Protein AF-A0A946ZAR9-F1 (afdb_monomer)

Sequence (87 aa):
VFTLNGTEYRVSESNFNHAWSFTPAVSLFVDSSSENEIETLFEKLSSKGGQIMVPLDNYDSGDYGFGKKFGWCADNYGISWQFNLSE

Structure (mmCIF, N/CA/C/O backbone):
data_AF-A0A946ZAR9-F1
#
_entry.id   AF-A0A946ZAR9-F1
#
loop_
_atom_site.group_PDB
_atom_site.id
_atom_site.type_symbol
_atom_site.label_atom_id
_atom_site.label_alt_id
_atom_site.label_comp_id
_atom_site.label_asym_id
_atom_site.label_entity_id
_atom_site.label_seq_id
_atom_site.pdbx_PDB_ins_code
_atom_site.Cartn_x
_atom_site.Cartn_y
_atom_site.Cartn_z
_atom_site.occupancy
_atom_site.B_iso_or_equiv
_atom_site.auth_seq_id
_atom_site.auth_comp_id
_atom_site.auth_asym_id
_atom_site.auth_atom_id
_atom_site.pdbx_PDB_model_num
ATOM 1 N N . VAL A 1 1 ? -1.474 -16.655 -6.137 1.00 90.81 1 VAL A N 1
ATOM 2 C CA . VAL A 1 1 ? -2.687 -15.873 -5.804 1.00 90.81 1 VAL A CA 1
ATOM 3 C C . VAL A 1 1 ? -2.718 -15.751 -4.299 1.00 90.81 1 VAL A C 1
ATOM 5 O O . VAL A 1 1 ? -2.418 -16.742 -3.642 1.00 90.81 1 VAL A O 1
ATOM 8 N N . PHE A 1 2 ? -2.995 -14.570 -3.770 1.00 96.06 2 PHE A N 1
ATOM 9 C CA . PHE A 1 2 ? -3.264 -14.368 -2.347 1.00 96.06 2 PHE A CA 1
ATOM 10 C C . PHE A 1 2 ? -4.478 -13.456 -2.199 1.00 96.06 2 PHE A C 1
ATOM 12 O O . PHE A 1 2 ? -4.886 -12.815 -3.166 1.00 96.06 2 PHE A O 1
ATOM 19 N N . THR A 1 3 ? -5.054 -13.408 -1.006 1.00 97.00 3 THR A N 1
ATOM 20 C CA . THR A 1 3 ? -6.266 -12.636 -0.738 1.00 97.00 3 THR A CA 1
ATOM 21 C C . THR A 1 3 ? -5.999 -11.645 0.383 1.00 97.00 3 THR A C 1
ATOM 23 O O . THR A 1 3 ? -5.474 -12.033 1.425 1.00 97.00 3 THR A O 1
ATOM 26 N N . LEU A 1 4 ? -6.386 -10.385 0.186 1.00 94.00 4 LEU A N 1
ATOM 27 C CA . LEU A 1 4 ? -6.445 -9.371 1.241 1.00 94.00 4 LEU A CA 1
ATOM 28 C C . LEU A 1 4 ? -7.897 -8.935 1.393 1.00 94.00 4 LEU A C 1
ATOM 30 O O . LEU A 1 4 ? -8.507 -8.500 0.419 1.00 94.00 4 LEU A O 1
ATOM 34 N N . ASN A 1 5 ? -8.454 -9.091 2.595 1.00 91.25 5 ASN A N 1
ATOM 35 C CA . ASN A 1 5 ? -9.840 -8.737 2.914 1.00 91.25 5 ASN A CA 1
ATOM 36 C C . ASN A 1 5 ? -10.867 -9.210 1.855 1.00 91.25 5 ASN A C 1
ATOM 38 O O . ASN A 1 5 ? -11.665 -8.438 1.334 1.00 91.25 5 ASN A O 1
ATOM 42 N N . GLY A 1 6 ? -10.779 -10.480 1.446 1.00 95.25 6 GLY A N 1
ATOM 43 C CA . GLY A 1 6 ? -11.663 -11.065 0.428 1.00 95.25 6 GLY A CA 1
ATOM 44 C C . GLY A 1 6 ? -11.356 -10.685 -1.030 1.00 95.25 6 GLY A C 1
ATOM 45 O O . GLY A 1 6 ? -11.919 -11.298 -1.932 1.00 95.25 6 GLY A O 1
ATOM 46 N N . THR A 1 7 ? -10.435 -9.752 -1.286 1.00 94.81 7 THR A N 1
ATOM 47 C CA . THR A 1 7 ? -10.011 -9.371 -2.643 1.00 94.81 7 THR A CA 1
ATOM 48 C C . THR A 1 7 ? -8.823 -10.213 -3.093 1.00 94.81 7 THR A C 1
ATOM 50 O O . THR A 1 7 ? -7.805 -10.282 -2.401 1.00 94.81 7 THR A O 1
ATOM 53 N N . GLU A 1 8 ? -8.939 -10.867 -4.249 1.00 97.44 8 GLU A N 1
ATOM 54 C CA . GLU A 1 8 ? -7.863 -11.679 -4.819 1.00 97.44 8 GLU A CA 1
ATOM 55 C C . GLU A 1 8 ? -6.821 -10.830 -5.553 1.00 97.44 8 GLU A C 1
ATOM 57 O O . GLU A 1 8 ? -7.141 -10.018 -6.420 1.00 97.44 8 GLU A O 1
ATOM 62 N N . TYR A 1 9 ? -5.551 -11.109 -5.273 1.00 96.06 9 TYR A N 1
ATOM 63 C CA . TYR A 1 9 ? -4.396 -10.501 -5.917 1.00 96.06 9 TYR A CA 1
ATOM 64 C C . TYR A 1 9 ? -3.509 -11.561 -6.565 1.00 96.06 9 TYR A C 1
ATOM 66 O O . TYR A 1 9 ? -3.317 -12.684 -6.071 1.00 96.06 9 TYR A O 1
ATOM 74 N N . ARG A 1 10 ? -2.924 -11.187 -7.703 1.00 96.19 10 ARG A N 1
ATOM 75 C CA . ARG A 1 10 ? -1.936 -11.991 -8.420 1.00 96.19 10 ARG A CA 1
ATOM 76 C C . ARG A 1 10 ? -0.647 -11.201 -8.534 1.00 96.19 10 ARG A C 1
ATOM 78 O O . ARG A 1 10 ? -0.667 -10.023 -8.861 1.00 96.19 10 ARG A O 1
ATOM 85 N N . VAL A 1 11 ? 0.460 -11.883 -8.285 1.00 94.12 11 VAL A N 1
ATOM 86 C CA . VAL A 1 11 ? 1.809 -11.345 -8.433 1.00 94.12 11 VAL A CA 1
ATOM 87 C C . VAL A 1 11 ? 2.594 -12.346 -9.262 1.00 94.12 11 VAL A C 1
ATOM 89 O O . VAL A 1 11 ? 2.430 -13.557 -9.095 1.00 94.12 11 VAL A O 1
ATOM 92 N N . SER A 1 12 ? 3.403 -11.826 -10.175 1.00 93.12 12 SER A N 1
ATOM 93 C CA . SER A 1 12 ? 4.370 -12.586 -10.955 1.00 93.12 12 SER A CA 1
ATOM 94 C C . SER A 1 12 ? 5.710 -11.892 -10.831 1.00 93.12 12 SER A C 1
ATOM 96 O O . SER A 1 12 ? 5.771 -10.664 -10.880 1.00 93.12 12 SER A O 1
ATOM 98 N N . GLU A 1 13 ? 6.774 -12.671 -10.708 1.00 91.31 13 GLU A N 1
ATOM 99 C CA . GLU A 1 13 ? 8.118 -12.142 -10.889 1.00 91.31 13 GLU A CA 1
ATOM 100 C C . GLU A 1 13 ? 8.495 -12.103 -12.378 1.00 91.31 13 GLU A C 1
ATOM 102 O O . GLU A 1 13 ? 7.906 -12.803 -13.208 1.00 91.31 13 GLU A O 1
ATOM 107 N N . SER A 1 14 ? 9.486 -11.277 -12.701 1.00 92.69 14 SER A N 1
ATOM 108 C CA . SER A 1 14 ? 10.160 -11.237 -13.995 1.00 92.69 14 SER A CA 1
ATOM 109 C C . SER A 1 14 ? 11.657 -11.172 -13.729 1.00 92.69 14 SER A C 1
ATOM 111 O O . SER A 1 14 ? 12.122 -10.245 -13.073 1.00 92.69 14 SER A O 1
ATOM 113 N N . ASN A 1 15 ? 12.417 -12.116 -14.279 1.00 93.38 15 ASN A N 1
ATOM 114 C CA . ASN A 1 15 ? 13.881 -12.118 -14.216 1.00 93.38 15 ASN A CA 1
ATOM 115 C C . ASN A 1 15 ? 14.536 -11.160 -15.232 1.00 93.38 15 ASN A C 1
ATOM 117 O O . ASN A 1 15 ? 15.759 -11.034 -15.267 1.00 93.38 15 ASN A O 1
ATOM 121 N N . PHE A 1 16 ? 13.737 -10.510 -16.080 1.00 94.88 16 PHE A N 1
ATOM 122 C CA . PHE A 1 16 ? 14.194 -9.498 -17.023 1.00 94.88 16 PHE A CA 1
ATOM 123 C C . PHE A 1 16 ? 14.139 -8.099 -16.399 1.00 94.88 16 PHE A C 1
ATOM 125 O O . PHE A 1 16 ? 13.144 -7.747 -15.762 1.00 94.88 16 PHE A O 1
ATOM 132 N N . ASN A 1 17 ? 15.182 -7.297 -16.631 1.00 93.56 17 ASN A N 1
ATOM 133 C CA . ASN A 1 17 ? 15.231 -5.899 -16.208 1.00 93.56 17 ASN A CA 1
ATOM 134 C C . ASN A 1 17 ? 14.459 -5.025 -17.193 1.00 93.56 17 ASN A C 1
ATOM 136 O O . ASN A 1 17 ? 14.841 -4.894 -18.356 1.00 93.56 17 ASN A O 1
ATOM 140 N N . HIS A 1 18 ? 13.404 -4.385 -16.709 1.00 95.19 18 HIS A N 1
ATOM 141 C CA . HIS A 1 18 ? 12.598 -3.471 -17.506 1.00 95.19 18 HIS A CA 1
ATOM 142 C C . HIS A 1 18 ? 12.962 -2.013 -17.215 1.00 95.19 18 HIS A C 1
ATOM 144 O O . HIS A 1 18 ? 13.495 -1.693 -16.157 1.00 95.19 18 HIS A O 1
ATOM 150 N N . ALA A 1 19 ? 12.665 -1.116 -18.158 1.00 96.56 19 ALA A N 1
ATOM 151 C CA . ALA A 1 19 ? 12.897 0.326 -17.997 1.00 96.56 19 ALA A CA 1
ATOM 152 C C . ALA A 1 19 ? 11.832 1.028 -17.131 1.00 96.56 19 ALA A C 1
ATOM 154 O O . ALA A 1 19 ? 11.945 2.220 -16.855 1.00 96.56 19 ALA A O 1
ATOM 155 N N . TRP A 1 20 ? 10.781 0.307 -16.746 1.00 93.38 20 TRP A N 1
ATOM 156 C CA . TRP A 1 20 ? 9.683 0.796 -15.921 1.00 93.38 20 TRP A CA 1
ATOM 157 C C . TRP A 1 20 ? 9.719 0.159 -14.530 1.00 93.38 20 TRP A C 1
ATOM 159 O O . TRP A 1 20 ? 10.420 -0.822 -14.288 1.00 93.38 20 TRP A O 1
ATOM 169 N N . SER A 1 21 ? 8.927 0.719 -13.622 1.00 94.00 21 SER A N 1
ATOM 170 C CA . SER A 1 21 ? 8.641 0.162 -12.302 1.00 94.00 21 SER A CA 1
ATOM 171 C C . SER A 1 21 ? 7.204 0.518 -11.913 1.00 94.00 21 SER A C 1
ATOM 173 O O . SER A 1 21 ? 6.478 1.143 -12.694 1.00 94.00 21 SER A O 1
ATOM 175 N N . PHE A 1 22 ? 6.786 0.133 -10.712 1.00 96.25 22 PHE A N 1
ATOM 176 C CA . PHE A 1 22 ? 5.551 0.627 -10.118 1.00 96.25 22 PHE A CA 1
ATOM 177 C C . PHE A 1 22 ? 5.565 2.154 -10.020 1.00 96.25 22 PHE A C 1
ATOM 179 O O . PHE A 1 22 ? 6.613 2.783 -9.869 1.00 96.25 22 PHE A O 1
ATOM 186 N N . THR A 1 23 ? 4.382 2.754 -10.134 1.00 97.25 23 THR A N 1
ATOM 187 C CA . THR A 1 23 ? 4.216 4.205 -10.042 1.00 97.25 23 THR A CA 1
ATOM 188 C C . THR A 1 23 ? 2.993 4.530 -9.194 1.00 97.25 23 THR A C 1
ATOM 190 O O . THR A 1 23 ? 2.053 3.733 -9.171 1.00 97.25 23 THR A O 1
ATOM 193 N N . PRO A 1 24 ? 2.937 5.718 -8.568 1.00 97.25 24 PRO A N 1
ATOM 194 C CA . PRO A 1 24 ? 1.755 6.144 -7.827 1.00 97.25 24 PRO A CA 1
ATOM 195 C C . PRO A 1 24 ? 0.469 6.218 -8.662 1.00 97.25 24 PRO A C 1
ATOM 197 O O . PRO A 1 24 ? -0.611 6.207 -8.086 1.00 97.25 24 PRO A O 1
ATOM 200 N N . ALA A 1 25 ? 0.561 6.241 -10.000 1.00 97.12 25 ALA A N 1
ATOM 201 C CA . ALA A 1 25 ? -0.601 6.273 -10.892 1.00 97.12 25 ALA A CA 1
ATOM 202 C C . ALA A 1 25 ? -1.511 5.037 -10.763 1.00 97.12 25 ALA A C 1
ATOM 204 O O . ALA A 1 25 ? -2.685 5.106 -11.119 1.00 97.12 25 ALA A O 1
ATOM 205 N N . VAL A 1 26 ? -0.982 3.917 -10.256 1.00 96.62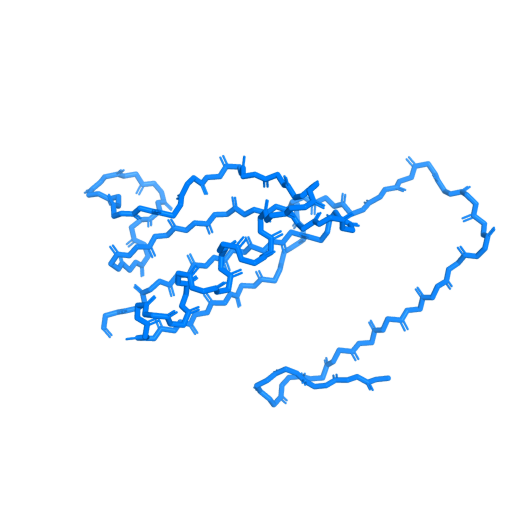 26 VAL A N 1
ATOM 206 C CA . VAL A 1 26 ? -1.770 2.745 -9.868 1.00 96.62 26 VAL A CA 1
ATOM 207 C C . VAL A 1 26 ? -1.431 2.410 -8.423 1.00 96.62 26 VAL A C 1
ATOM 209 O O . VAL A 1 26 ? -0.293 2.070 -8.105 1.00 96.62 26 VAL A O 1
AT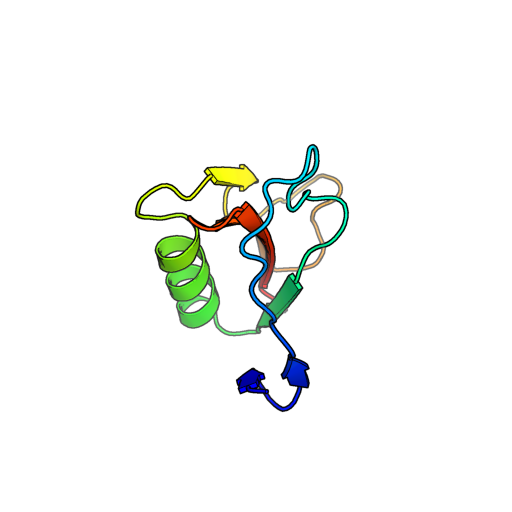OM 212 N N . SER A 1 27 ? -2.426 2.497 -7.548 1.00 97.00 27 SER A N 1
ATOM 213 C CA . SER A 1 27 ? -2.267 2.278 -6.112 1.00 97.00 27 SER A CA 1
ATOM 214 C C . SER A 1 27 ? -3.337 1.353 -5.558 1.00 97.00 27 SER A C 1
ATOM 216 O O . SER A 1 27 ? -4.445 1.280 -6.089 1.00 97.00 27 SER A O 1
ATOM 218 N N . LEU A 1 28 ? -3.020 0.708 -4.441 1.00 97.12 28 LEU A N 1
ATOM 219 C CA . LEU A 1 28 ? -3.991 0.007 -3.612 1.00 97.12 28 LEU A CA 1
ATOM 220 C C . LEU A 1 28 ? -4.574 0.987 -2.596 1.00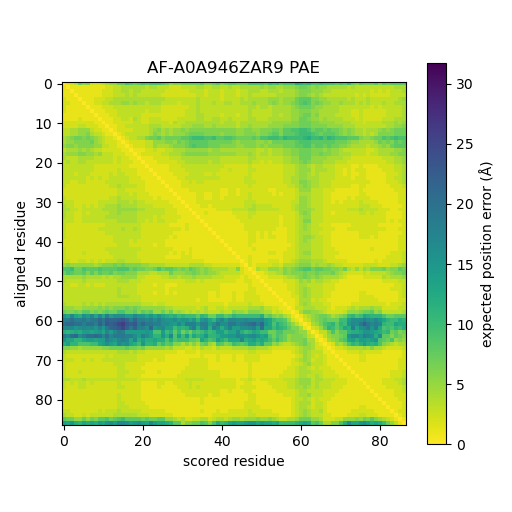 97.12 28 LEU A C 1
ATOM 222 O O . LEU A 1 28 ? -3.831 1.723 -1.951 1.00 97.12 28 LEU A O 1
ATOM 226 N N . PHE A 1 29 ? -5.898 1.014 -2.479 1.00 95.50 29 PHE A N 1
ATOM 227 C CA . PHE A 1 29 ? -6.606 1.901 -1.562 1.00 95.50 29 PHE A CA 1
ATOM 228 C C . PHE A 1 29 ? -7.151 1.086 -0.390 1.00 95.50 29 PHE A C 1
ATOM 230 O O . PHE A 1 29 ? -7.905 0.133 -0.591 1.00 95.50 29 PHE A O 1
ATOM 237 N N . VAL A 1 30 ? -6.740 1.449 0.819 1.00 95.50 30 VAL A N 1
ATOM 238 C CA . VAL A 1 30 ? -7.143 0.813 2.070 1.00 95.50 30 VAL A CA 1
ATOM 239 C C . VAL A 1 30 ? -8.093 1.755 2.789 1.00 95.50 30 VAL A C 1
ATOM 241 O O . VAL A 1 30 ? -7.696 2.8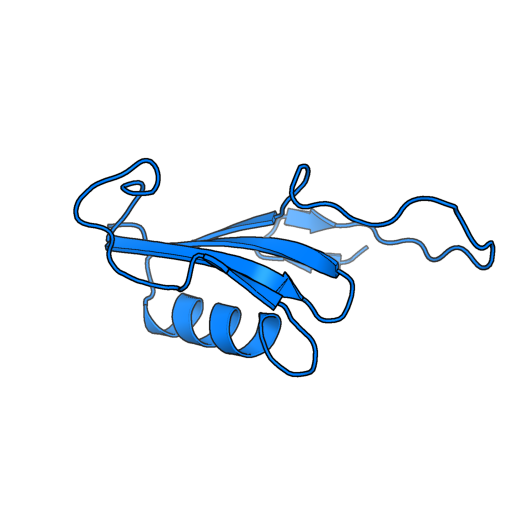34 3.222 1.00 95.50 30 VAL A O 1
ATOM 244 N N . ASP A 1 31 ? -9.341 1.326 2.917 1.00 94.12 31 ASP A N 1
ATOM 245 C CA . ASP A 1 31 ? -10.367 2.011 3.695 1.00 94.12 31 ASP A CA 1
ATOM 246 C C . ASP A 1 31 ? -10.621 1.217 4.980 1.00 94.12 31 ASP A C 1
ATOM 248 O O . ASP A 1 31 ? -10.755 -0.010 4.937 1.00 94.12 31 ASP A O 1
ATOM 252 N N . SER A 1 32 ? -10.621 1.894 6.125 1.00 94.50 32 SER A N 1
ATOM 253 C CA . SER A 1 32 ? -10.906 1.272 7.421 1.00 94.50 32 SER A CA 1
ATOM 254 C C . SER A 1 32 ? -11.502 2.289 8.381 1.00 94.50 32 SER A C 1
ATOM 256 O O . SER A 1 32 ? -11.128 3.455 8.366 1.00 94.50 32 SER A O 1
ATOM 258 N N . SER A 1 33 ? -12.374 1.826 9.274 1.00 94.88 33 SER A N 1
ATOM 259 C CA . SER A 1 33 ? -12.897 2.610 10.397 1.00 94.88 33 SER A CA 1
ATOM 260 C C . SER A 1 33 ? -12.062 2.442 11.678 1.00 94.88 33 SER A C 1
ATOM 262 O O . SER A 1 33 ? -12.461 2.907 12.748 1.00 94.88 33 SER A O 1
ATOM 264 N N . SER A 1 34 ? -10.936 1.717 11.620 1.00 96.19 34 SER A N 1
ATOM 265 C CA . SER A 1 34 ? -10.051 1.459 12.760 1.00 96.19 34 SER A CA 1
ATOM 266 C C . SER A 1 34 ? -8.766 2.277 12.656 1.00 96.19 34 SER A C 1
ATOM 268 O O . SER A 1 34 ? -7.886 1.991 11.845 1.00 96.19 34 SER A O 1
ATOM 270 N N . GLU A 1 35 ? -8.623 3.264 13.541 1.00 95.69 35 GLU A N 1
ATOM 271 C CA . GLU A 1 35 ? -7.428 4.115 13.611 1.00 95.69 35 GLU A CA 1
ATOM 272 C C . GLU A 1 35 ? -6.159 3.291 13.870 1.00 95.69 35 GLU A C 1
ATOM 274 O O . GLU A 1 35 ? -5.173 3.430 13.154 1.00 95.69 35 GLU A O 1
ATOM 279 N N . ASN A 1 36 ? -6.220 2.343 14.812 1.00 98.00 36 ASN A N 1
ATOM 280 C CA . ASN A 1 36 ? -5.090 1.467 15.123 1.00 98.00 36 ASN A CA 1
ATOM 281 C C . ASN A 1 36 ? -4.667 0.598 13.925 1.00 98.00 36 ASN A C 1
ATOM 283 O O . ASN A 1 36 ? -3.476 0.343 13.742 1.00 98.00 36 ASN A O 1
ATOM 287 N N . GLU A 1 37 ? -5.620 0.118 13.120 1.00 97.31 37 GLU A N 1
ATOM 288 C CA . GLU A 1 37 ? -5.306 -0.664 11.921 1.00 97.31 37 GLU A CA 1
ATOM 289 C C . GLU A 1 37 ? -4.576 0.192 10.882 1.00 97.31 37 GLU A C 1
ATOM 291 O O . GLU A 1 37 ? -3.501 -0.198 10.425 1.00 97.31 37 GLU A O 1
ATOM 296 N N . ILE A 1 38 ? -5.112 1.369 10.551 1.00 97.00 38 ILE A N 1
ATOM 297 C CA . ILE A 1 38 ? -4.509 2.250 9.546 1.00 97.00 38 ILE A CA 1
ATOM 298 C C . ILE A 1 38 ? -3.144 2.768 9.986 1.00 97.00 38 ILE A C 1
ATOM 300 O O . ILE A 1 38 ? -2.215 2.750 9.181 1.00 97.00 38 ILE A O 1
ATOM 304 N N . GLU A 1 39 ? -2.984 3.159 11.250 1.00 97.50 39 GLU A N 1
ATOM 305 C CA . GLU A 1 39 ? -1.689 3.604 11.773 1.00 97.50 39 GLU A CA 1
ATOM 306 C C . GLU A 1 39 ? -0.656 2.476 11.721 1.00 97.50 39 GLU A C 1
ATOM 308 O O . GLU A 1 39 ? 0.461 2.682 11.240 1.00 97.50 39 GLU A O 1
ATOM 313 N N . THR A 1 40 ? -1.048 1.258 12.116 1.00 98.12 40 THR A N 1
ATOM 314 C CA . THR A 1 40 ? -0.165 0.086 12.048 1.00 98.12 40 THR A CA 1
ATOM 315 C C . THR A 1 40 ? 0.240 -0.221 10.607 1.00 98.12 40 THR A C 1
ATOM 317 O O . THR A 1 40 ? 1.419 -0.451 10.331 1.00 98.12 40 THR A O 1
ATOM 320 N N . LEU A 1 41 ? -0.717 -0.257 9.676 1.00 97.69 41 LEU A N 1
ATOM 321 C CA . LEU A 1 41 ? -0.438 -0.578 8.277 1.00 97.69 41 LEU A CA 1
ATOM 322 C C . LEU A 1 41 ? 0.434 0.495 7.622 1.00 97.69 41 LEU A C 1
ATOM 324 O O . LEU A 1 41 ? 1.420 0.146 6.969 1.00 97.69 41 LEU A O 1
ATOM 328 N N . PHE A 1 42 ? 0.107 1.772 7.836 1.00 98.25 42 PHE A N 1
ATOM 329 C CA . PHE A 1 42 ? 0.866 2.898 7.307 1.00 98.25 42 PHE A CA 1
ATOM 330 C C . PHE A 1 42 ? 2.310 2.866 7.812 1.00 98.25 42 PHE A C 1
ATOM 332 O O . PHE A 1 42 ? 3.228 2.848 6.996 1.00 98.25 42 PHE A O 1
ATOM 339 N N . GLU A 1 43 ? 2.521 2.743 9.130 1.00 97.94 43 GLU A N 1
ATOM 340 C CA . GLU A 1 43 ? 3.863 2.663 9.723 1.00 97.94 43 GLU A CA 1
ATOM 341 C C . GLU A 1 43 ? 4.662 1.494 9.133 1.00 97.94 43 GLU A C 1
ATOM 343 O O . GLU A 1 43 ? 5.817 1.652 8.732 1.00 97.94 43 GLU A O 1
ATOM 348 N N . LYS A 1 44 ? 4.058 0.301 9.050 1.00 97.81 44 LYS A N 1
ATOM 349 C CA . LYS A 1 44 ? 4.755 -0.891 8.551 1.00 97.81 44 LYS A CA 1
ATOM 350 C C . LYS A 1 44 ? 5.130 -0.758 7.082 1.00 97.81 44 LYS A C 1
ATOM 352 O O . LYS A 1 44 ? 6.273 -1.076 6.746 1.00 97.81 44 LYS A O 1
ATOM 357 N N . LEU A 1 45 ? 4.214 -0.294 6.234 1.00 97.88 45 LEU A N 1
ATOM 358 C CA . LEU A 1 45 ? 4.433 -0.199 4.791 1.00 97.88 45 LEU A CA 1
ATOM 359 C C . LEU A 1 45 ? 5.363 0.959 4.423 1.00 97.88 45 LEU A C 1
ATOM 361 O O . LEU A 1 45 ? 6.187 0.797 3.529 1.00 97.88 45 LEU A O 1
ATOM 365 N N . SER A 1 46 ? 5.322 2.079 5.148 1.00 97.69 46 SER A N 1
ATOM 366 C CA . SER A 1 46 ? 6.240 3.196 4.913 1.00 97.69 46 SER A CA 1
ATOM 367 C C . SER A 1 46 ? 7.635 2.986 5.519 1.00 97.69 46 SER A C 1
ATOM 369 O O . SER A 1 46 ? 8.545 3.769 5.253 1.00 97.69 46 SER A O 1
ATOM 371 N N . SER A 1 47 ? 7.823 1.970 6.368 1.00 95.81 47 SER A N 1
ATOM 372 C CA . SER A 1 47 ? 9.109 1.682 7.018 1.00 95.81 47 SER A CA 1
ATOM 373 C C . SER A 1 47 ? 10.097 0.926 6.116 1.00 95.81 47 SER A C 1
ATOM 375 O O . SER A 1 47 ? 9.770 0.475 5.022 1.00 95.81 47 SER A O 1
ATOM 377 N N . LYS A 1 48 ? 11.340 0.754 6.599 1.00 91.62 48 LYS A N 1
ATOM 378 C CA . LYS A 1 48 ? 12.380 -0.109 5.997 1.00 91.62 48 LYS A CA 1
ATOM 379 C C . LYS A 1 48 ? 12.613 0.120 4.496 1.00 91.62 48 LYS A C 1
ATOM 381 O O . LYS A 1 48 ? 12.699 -0.843 3.745 1.00 91.62 48 LYS A O 1
ATOM 386 N N . GLY A 1 49 ? 12.751 1.378 4.084 1.00 91.56 49 GLY A N 1
ATOM 387 C CA . GLY A 1 49 ? 12.989 1.744 2.683 1.00 91.56 49 GLY A CA 1
ATOM 388 C C . GLY A 1 49 ? 11.731 2.147 1.913 1.00 91.56 49 GLY A C 1
ATOM 389 O O . GLY A 1 49 ? 11.846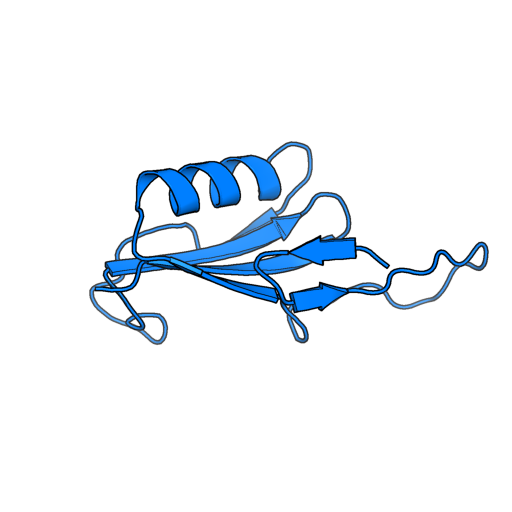 2.536 0.756 1.00 91.56 49 GLY A O 1
ATOM 390 N N . GLY A 1 50 ? 10.556 2.118 2.552 1.00 95.38 50 GLY A N 1
ATOM 391 C CA . GLY A 1 50 ? 9.365 2.787 2.039 1.00 95.38 50 GLY A CA 1
ATOM 392 C C . GLY A 1 50 ? 9.514 4.313 1.980 1.00 95.38 50 GLY A C 1
ATOM 393 O O . GLY A 1 50 ? 10.385 4.914 2.616 1.00 95.38 50 GLY A O 1
ATOM 394 N N . GLN A 1 51 ? 8.643 4.943 1.196 1.00 97.69 51 GLN A N 1
ATOM 395 C CA . GLN A 1 51 ? 8.620 6.383 0.963 1.00 97.69 51 GLN A CA 1
ATOM 396 C C . GLN A 1 51 ? 7.248 6.953 1.317 1.00 97.69 51 GLN A C 1
ATOM 398 O O . GLN A 1 51 ? 6.245 6.608 0.698 1.00 97.69 51 GLN A O 1
ATOM 403 N N . ILE A 1 52 ? 7.206 7.886 2.266 1.00 98.31 52 ILE A N 1
ATOM 404 C CA . ILE A 1 52 ? 6.004 8.679 2.540 1.00 98.31 52 ILE A CA 1
ATOM 405 C C . ILE A 1 52 ? 5.883 9.762 1.462 1.00 98.31 52 ILE A C 1
ATOM 407 O O . ILE A 1 52 ? 6.807 10.553 1.272 1.00 98.31 52 ILE A O 1
ATOM 411 N N . MET A 1 53 ? 4.748 9.788 0.762 1.00 97.12 53 MET A N 1
ATOM 412 C CA . MET A 1 53 ? 4.394 10.836 -0.204 1.00 97.12 53 MET A CA 1
ATOM 413 C C . MET A 1 53 ? 3.450 11.860 0.428 1.00 97.12 53 MET A C 1
ATOM 415 O O . MET A 1 53 ? 3.664 13.061 0.290 1.00 97.12 53 MET A O 1
ATOM 419 N N . VAL A 1 54 ? 2.449 11.376 1.165 1.00 95.81 54 VAL A N 1
ATOM 420 C CA . VAL A 1 54 ? 1.535 12.175 1.988 1.00 95.81 54 VAL A CA 1
ATOM 421 C C . VAL A 1 54 ? 1.541 11.562 3.392 1.00 95.81 54 VAL A C 1
ATOM 423 O O . VAL A 1 54 ? 1.248 10.368 3.516 1.00 95.81 54 VAL A O 1
ATOM 426 N N . PRO A 1 55 ? 1.929 12.313 4.440 1.00 95.75 55 PRO A N 1
ATOM 427 C CA . PRO A 1 55 ? 1.852 11.834 5.819 1.00 95.75 55 PRO A CA 1
ATOM 428 C C . PRO A 1 55 ? 0.446 11.347 6.177 1.00 95.75 55 PRO A C 1
ATOM 430 O O . PRO A 1 55 ? -0.531 11.837 5.627 1.00 95.75 55 PRO A O 1
ATOM 433 N N . LEU A 1 56 ? 0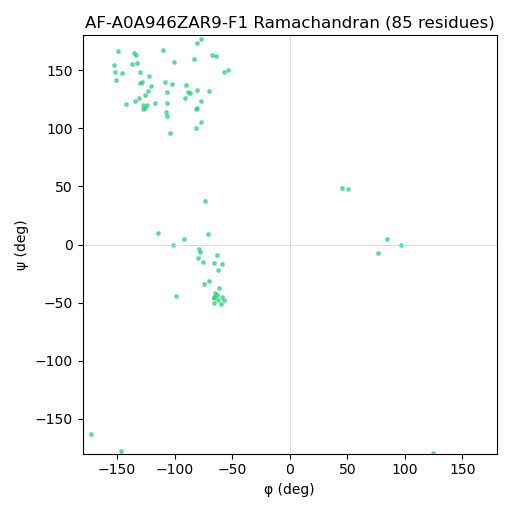.337 10.385 7.091 1.00 96.12 56 LEU A N 1
ATOM 434 C CA . LEU A 1 56 ? -0.963 10.005 7.631 1.00 96.12 56 LEU A CA 1
ATOM 435 C C . LEU A 1 56 ? -1.396 11.056 8.656 1.00 96.12 56 LEU A C 1
ATOM 437 O O . LEU A 1 56 ? -0.849 11.091 9.758 1.00 96.12 56 LEU A O 1
ATOM 441 N N . ASP A 1 57 ? -2.353 11.905 8.294 1.00 94.75 57 ASP A N 1
ATOM 442 C CA . ASP A 1 57 ? -2.836 12.985 9.160 1.00 94.75 57 ASP A CA 1
ATOM 443 C C . ASP A 1 57 ? -4.314 13.307 8.899 1.00 94.75 57 ASP A C 1
ATOM 445 O O . ASP A 1 57 ? -4.897 12.864 7.904 1.00 94.75 57 ASP A O 1
ATOM 449 N N . ASN A 1 58 ? -4.923 14.072 9.806 1.00 92.12 58 ASN A N 1
ATOM 450 C CA . ASN A 1 58 ? -6.218 14.695 9.573 1.00 92.12 58 ASN A CA 1
ATOM 451 C C . ASN A 1 58 ? -6.025 15.978 8.754 1.00 92.12 58 ASN A C 1
ATOM 453 O O . ASN A 1 58 ? -5.391 16.935 9.200 1.00 92.12 58 ASN A O 1
ATOM 457 N N . TYR A 1 59 ? -6.593 15.995 7.552 1.00 87.62 59 TYR A N 1
ATOM 458 C CA . TYR A 1 59 ? -6.532 17.133 6.649 1.00 87.62 59 TYR A CA 1
ATOM 459 C C . TYR A 1 59 ? -7.869 17.880 6.652 1.00 87.62 59 TYR A C 1
ATOM 461 O O . TYR A 1 59 ? -8.772 17.553 5.888 1.00 87.62 59 TYR A O 1
ATOM 469 N N . ASP A 1 60 ? -7.968 18.938 7.464 1.00 73.56 60 ASP A N 1
ATOM 470 C CA . ASP A 1 60 ? -9.177 19.778 7.569 1.00 73.56 60 ASP A CA 1
ATOM 471 C C . ASP A 1 60 ? -9.491 20.570 6.274 1.00 73.56 60 ASP A C 1
ATOM 473 O O . ASP A 1 60 ? -10.590 21.100 6.103 1.00 73.56 60 ASP A O 1
ATOM 477 N N . SER A 1 61 ? -8.526 20.692 5.351 1.00 65.56 61 SER A N 1
ATOM 478 C CA . SER A 1 61 ? -8.704 21.342 4.045 1.00 65.56 61 SER A CA 1
ATOM 479 C C . SER A 1 61 ? -7.773 20.743 2.981 1.00 65.56 61 SER A C 1
ATOM 481 O O . SER A 1 61 ? -6.616 20.441 3.271 1.00 65.56 61 SER A O 1
ATOM 483 N N . GLY A 1 62 ? -8.271 20.591 1.747 1.00 61.06 62 GLY A N 1
ATOM 484 C CA . GLY A 1 62 ? -7.532 20.044 0.599 1.00 61.06 62 GLY A CA 1
ATOM 485 C C . GLY A 1 62 ? -8.228 18.849 -0.066 1.00 61.06 62 GLY A C 1
ATOM 486 O O . GLY A 1 62 ? -9.288 18.415 0.377 1.00 61.06 62 GLY A O 1
ATOM 487 N N . ASP A 1 63 ? -7.609 18.295 -1.113 1.00 61.28 63 ASP A N 1
ATOM 488 C CA . ASP A 1 63 ? -8.140 17.172 -1.912 1.00 61.28 63 ASP A CA 1
ATOM 489 C C . ASP A 1 63 ? -8.127 15.812 -1.174 1.00 61.28 63 ASP A C 1
ATOM 491 O O . ASP A 1 63 ? -8.377 14.780 -1.788 1.00 61.28 63 ASP A O 1
ATOM 495 N N . TYR A 1 64 ? -7.829 15.794 0.133 1.00 75.44 64 TYR A N 1
ATOM 496 C CA . TYR A 1 64 ? -7.660 14.586 0.956 1.00 75.44 64 TYR A CA 1
ATOM 497 C C . TYR A 1 64 ? -8.718 14.428 2.059 1.00 75.44 64 TYR A C 1
ATOM 499 O O . TYR A 1 64 ? -8.591 13.550 2.909 1.00 75.44 64 TYR A O 1
ATOM 507 N N . GLY A 1 65 ? -9.777 15.245 2.045 1.00 65.25 65 GLY A N 1
ATOM 508 C CA . GLY A 1 65 ? -10.891 15.192 3.005 1.00 65.25 65 GLY A CA 1
ATOM 509 C C . GLY A 1 65 ? -11.853 14.011 2.808 1.00 65.25 65 GLY A C 1
ATOM 510 O O . GLY A 1 65 ? -13.062 14.183 2.934 1.00 65.25 65 GLY A O 1
ATOM 511 N N . PHE A 1 66 ? -11.347 12.829 2.441 1.00 72.31 66 PHE A N 1
ATOM 512 C CA . PHE A 1 66 ? -12.151 11.622 2.195 1.00 72.31 66 PHE A CA 1
ATOM 513 C C . PHE A 1 66 ? -12.656 10.947 3.486 1.00 72.31 66 PHE A C 1
ATOM 515 O O . PHE A 1 66 ? -13.555 10.108 3.426 1.00 72.31 66 PHE A O 1
ATOM 522 N N . GLY A 1 67 ? -12.086 11.304 4.640 1.00 81.88 67 GLY A N 1
ATOM 523 C CA . GLY A 1 67 ? -12.358 10.713 5.948 1.00 81.88 67 GLY A CA 1
ATOM 524 C C . GLY A 1 67 ? -11.669 11.493 7.074 1.00 81.88 67 GLY A C 1
ATOM 525 O O . GLY A 1 67 ? -11.239 12.627 6.877 1.00 81.88 67 GLY A O 1
ATOM 526 N N . LYS A 1 68 ? -11.539 10.882 8.258 1.00 90.75 68 LYS A N 1
ATOM 527 C CA . LYS A 1 68 ? -10.900 11.478 9.450 1.00 90.75 68 LYS A CA 1
ATOM 528 C C . LYS A 1 68 ? -9.386 11.634 9.319 1.00 90.75 68 LYS A C 1
ATOM 530 O O . LYS A 1 68 ? -8.813 12.523 9.937 1.00 90.75 68 LYS A O 1
ATOM 535 N N . LYS A 1 69 ? -8.730 10.732 8.586 1.00 93.81 69 LYS A N 1
ATOM 536 C CA . LYS A 1 69 ? -7.299 10.794 8.263 1.00 93.81 69 LYS A CA 1
ATOM 537 C C . LYS A 1 69 ? -7.065 10.232 6.872 1.00 93.81 69 LYS A C 1
ATOM 539 O O . LYS A 1 69 ? -7.722 9.266 6.485 1.00 93.81 69 LYS A O 1
ATOM 544 N N . PHE A 1 70 ? -6.079 10.776 6.174 1.00 95.81 70 PHE A N 1
ATOM 545 C CA . PHE A 1 70 ? -5.597 10.237 4.908 1.00 95.81 70 PHE A CA 1
ATOM 546 C C . PHE A 1 70 ? -4.077 10.112 4.937 1.00 95.81 70 PHE A C 1
ATOM 548 O O . PHE A 1 70 ? -3.411 10.906 5.592 1.00 95.81 70 PHE A O 1
ATOM 555 N N . GLY A 1 71 ? -3.522 9.130 4.233 1.00 96.19 71 GLY A N 1
ATOM 556 C CA . GLY A 1 71 ? -2.080 8.984 4.054 1.00 96.19 71 GLY A CA 1
ATOM 557 C C . GLY A 1 71 ? -1.742 8.259 2.758 1.00 96.19 71 GLY A C 1
ATOM 558 O O . GLY A 1 71 ? -2.533 7.469 2.245 1.00 96.19 71 GLY A O 1
ATOM 559 N N . TRP A 1 72 ? -0.547 8.509 2.226 1.00 97.62 72 TRP A N 1
ATOM 560 C CA . TRP A 1 72 ? -0.076 7.891 0.989 1.00 97.62 72 TRP A CA 1
ATOM 561 C C . TRP A 1 72 ? 1.417 7.573 1.073 1.00 97.62 72 TRP A C 1
ATOM 563 O O . TRP A 1 72 ? 2.252 8.466 1.237 1.00 97.62 7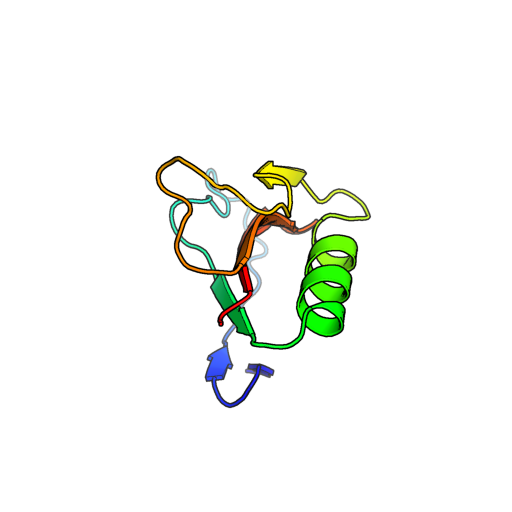2 TRP A O 1
ATOM 573 N N . CYS A 1 73 ? 1.777 6.301 0.917 1.00 98.50 73 CYS A N 1
ATOM 574 C CA . CYS A 1 73 ? 3.169 5.872 0.830 1.00 98.50 73 CYS A CA 1
ATOM 575 C C . CYS A 1 73 ? 3.410 4.888 -0.318 1.00 98.50 73 CYS A C 1
ATOM 577 O O . CYS A 1 73 ? 2.484 4.275 -0.846 1.00 98.50 73 CYS A O 1
ATOM 579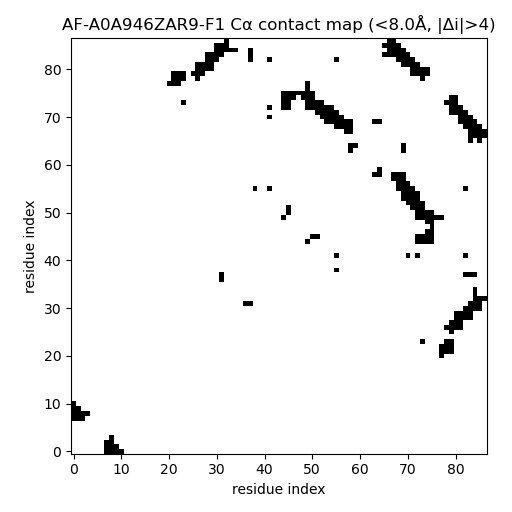 N N . ALA A 1 74 ? 4.674 4.727 -0.692 1.00 98.44 74 ALA A N 1
ATOM 580 C CA . ALA A 1 74 ? 5.153 3.569 -1.429 1.00 98.44 74 ALA A CA 1
ATOM 581 C C . ALA A 1 74 ? 5.886 2.639 -0.457 1.00 98.44 74 ALA A C 1
ATOM 583 O O . ALA A 1 74 ? 6.631 3.117 0.402 1.00 98.44 74 ALA A O 1
ATOM 584 N N . ASP A 1 75 ? 5.676 1.331 -0.574 1.00 98.06 75 ASP A N 1
ATOM 585 C CA . ASP A 1 75 ? 6.406 0.361 0.243 1.00 98.06 75 ASP A CA 1
ATOM 586 C C . ASP A 1 75 ? 7.841 0.131 -0.262 1.00 98.06 75 ASP A C 1
ATOM 588 O O . ASP A 1 75 ? 8.263 0.676 -1.283 1.00 98.06 75 ASP A O 1
ATOM 592 N N . ASN A 1 76 ? 8.612 -0.696 0.449 1.00 97.12 76 ASN A N 1
ATOM 593 C CA . ASN A 1 76 ? 9.995 -1.023 0.080 1.00 97.12 76 ASN A CA 1
ATOM 594 C C . ASN A 1 76 ? 10.130 -1.763 -1.276 1.00 97.12 76 ASN A C 1
ATOM 596 O O . ASN A 1 76 ? 11.239 -1.950 -1.773 1.00 97.12 76 ASN A O 1
ATOM 600 N N . TYR A 1 77 ? 9.024 -2.195 -1.887 1.00 95.12 77 TYR A N 1
ATOM 601 C CA . TYR A 1 77 ? 8.989 -2.789 -3.226 1.00 95.12 77 TYR A CA 1
ATOM 602 C C . TYR A 1 77 ? 8.503 -1.798 -4.297 1.00 95.12 77 TYR A C 1
ATOM 604 O O . TYR A 1 77 ? 8.452 -2.145 -5.478 1.00 95.12 77 TYR A O 1
ATOM 612 N N . GLY A 1 78 ? 8.168 -0.566 -3.903 1.00 96.38 78 GLY A N 1
ATOM 613 C CA . GLY A 1 78 ? 7.661 0.492 -4.773 1.00 96.38 78 GLY A CA 1
ATOM 614 C C . GLY A 1 78 ? 6.153 0.435 -5.024 1.00 96.38 78 GLY A C 1
ATOM 615 O O . G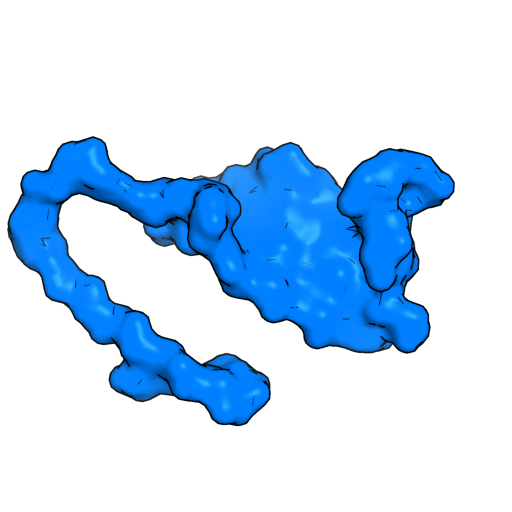LY A 1 78 ? 5.652 1.240 -5.812 1.00 96.38 78 GLY A O 1
ATOM 616 N N . ILE A 1 79 ? 5.410 -0.478 -4.384 1.00 97.19 79 ILE A N 1
ATOM 617 C CA . ILE A 1 79 ? 3.949 -0.536 -4.530 1.00 97.19 79 ILE A CA 1
ATOM 618 C C . ILE A 1 79 ? 3.340 0.674 -3.830 1.00 97.19 79 ILE A C 1
ATOM 620 O O . ILE A 1 79 ? 3.691 0.986 -2.696 1.00 97.19 79 ILE A O 1
ATOM 624 N N . SER A 1 80 ? 2.424 1.351 -4.517 1.00 98.38 80 SER A N 1
ATOM 625 C CA . SER A 1 80 ? 1.748 2.547 -4.023 1.00 98.38 80 SER A CA 1
ATOM 626 C C . SER A 1 80 ? 0.509 2.185 -3.196 1.00 98.38 80 SER A C 1
ATOM 628 O O . SER A 1 80 ? -0.339 1.418 -3.661 1.00 98.38 80 SER A O 1
ATOM 630 N N . TRP A 1 81 ? 0.388 2.766 -2.001 1.00 98.12 81 TRP A N 1
ATOM 631 C CA . TRP A 1 81 ? -0.682 2.513 -1.032 1.00 98.12 81 TRP A CA 1
ATOM 632 C C . TRP A 1 81 ? -1.295 3.820 -0.523 1.00 98.12 81 TRP A C 1
ATOM 634 O O . TRP A 1 81 ? -0.582 4.678 -0.002 1.00 98.12 81 TRP A O 1
ATOM 644 N N . GLN A 1 82 ? -2.614 3.946 -0.636 1.00 97.50 82 GLN A N 1
ATOM 645 C CA . GLN A 1 82 ? -3.405 5.035 -0.059 1.00 97.50 82 GLN A CA 1
ATOM 646 C C . GLN A 1 82 ? -4.224 4.505 1.118 1.00 97.50 82 GLN A C 1
ATOM 648 O O . GLN A 1 82 ? -4.762 3.402 1.038 1.00 97.50 82 GLN A O 1
ATOM 653 N N . PHE A 1 83 ? -4.325 5.285 2.188 1.00 97.12 83 PHE A N 1
ATOM 654 C CA . PHE A 1 83 ? -5.004 4.911 3.427 1.00 97.12 83 PHE A CA 1
ATOM 655 C C . PHE A 1 83 ? -6.035 5.975 3.770 1.00 97.12 83 PHE A C 1
ATOM 657 O O . PHE A 1 83 ? -5.689 7.153 3.831 1.00 97.12 83 PHE A O 1
ATOM 664 N N . ASN A 1 84 ? -7.271 5.557 4.018 1.00 95.69 84 ASN A N 1
ATOM 665 C CA . ASN A 1 84 ? -8.369 6.430 4.409 1.00 95.69 84 ASN A CA 1
ATOM 666 C C . ASN A 1 84 ? -9.033 5.905 5.680 1.00 95.69 84 ASN A C 1
ATOM 668 O O . ASN A 1 84 ? -9.599 4.810 5.680 1.00 95.69 84 ASN A O 1
ATOM 672 N N . LEU A 1 85 ? -8.959 6.687 6.758 1.00 95.25 85 LEU A N 1
ATOM 673 C CA . LEU A 1 85 ? -9.709 6.417 7.980 1.00 95.25 85 LEU A CA 1
ATOM 674 C C . LEU A 1 85 ? -11.129 6.949 7.798 1.00 95.25 85 LEU A C 1
ATOM 676 O O . LEU A 1 85 ? -11.356 8.154 7.913 1.00 95.25 85 LEU A O 1
ATOM 680 N N . SER A 1 86 ? -12.067 6.057 7.495 1.00 88.94 86 SER A N 1
ATOM 681 C CA . SER A 1 86 ? -13.473 6.395 7.290 1.00 88.94 86 SER A CA 1
ATOM 682 C C . SER A 1 86 ? -14.143 6.854 8.594 1.00 88.94 86 SER A C 1
ATOM 684 O O . SER A 1 86 ? -13.626 6.632 9.696 1.00 88.94 86 SER A O 1
ATOM 686 N N . GLU A 1 87 ? -15.301 7.511 8.479 1.00 74.75 87 GLU A N 1
ATOM 687 C CA . GLU A 1 87 ? -16.092 7.941 9.644 1.00 74.75 87 GLU A CA 1
ATOM 688 C C . GLU A 1 87 ? -16.556 6.784 10.537 1.00 74.75 87 GLU A C 1
ATOM 690 O O . GLU A 1 87 ? -16.921 5.706 10.013 1.00 74.75 87 GLU A O 1
#

Secondary structure (DSSP, 8-state):
-EEETTEEE-----SSPPS----TTSEEEEEES-HHHHHHHHHHHHSTT-EEEEEEE--SSSTT-SSSEEEEEE-TT--EEEEEE--

Nearest PDB structures (foldseek):
  3sk1-assembly1_B  TM=6.084E-01  e=2.845E-01  Pantoea agglomerans
  3sk2-assembly1_B  TM=6.109E-01  e=5.524E-01  Pantoea agglomerans
  6p29-assembly1_B  TM=4.664E-01  e=3.040E-01  Pseudoalteromonas luteoviolacea
  3cym-assembly1_A  TM=4.244E-01  e=1.146E+00  Bifidobacterium adolescentis ATCC 15703
  4l8v-assembly1_A  TM=4.210E-01  e=9.587E+00  Bacillus subtilis subsp. subtilis str. 168

Radius of gyration: 14.11 Å; Cα contacts (8 Å, |Δi|>4): 151; chains: 1; bounding box: 31×37×33 Å

pLDDT: mean 92.97, std 8.35, range [61.06, 98.5]

Mean predicted aligned error: 3.76 Å

Solvent-accessible surface area (backbone atoms only — not comparable to full-atom values): 5256 Å² total; per-residue (Å²): 117,51,71,58,96,88,44,81,45,79,86,82,90,71,97,68,90,64,99,70,75,71,44,75,92,58,58,50,77,47,77,39,74,45,67,70,58,53,54,53,50,50,53,60,41,32,36,91,75,21,41,74,79,38,71,78,42,67,46,95,72,66,101,53,60,85,35,64,25,29,27,29,28,23,26,62,84,41,53,22,40,36,40,34,32,42,122

Foldseek 3Di:
DDDDPNDDDDDDDDPDDDPDADDLVDADEAEDQDPVVLVVVVPQFCPDQKAWPADWAQDPDDPQNQARTWTWIAGNRRHIYIYHNHD